Protein AF-A0A7X9I6M5-F1 (afdb_monomer_lite)

Sequence (102 aa):
MQNSKQIFYAFIDSKNLNLSIRQDIYDKKTGNLIYTGWKLDFQKFHVYLKDKYHITKTFLFIGKKKGNEKLYAYLKNAGYQIIFKPTLDFKNEQNEINTKGK

Structure (mmCIF, N/CA/C/O backbone):
data_AF-A0A7X9I6M5-F1
#
_entry.id   AF-A0A7X9I6M5-F1
#
loop_
_atom_site.group_PDB
_atom_site.id
_atom_site.type_symbol
_atom_site.label_atom_id
_atom_site.label_alt_id
_atom_site.label_comp_id
_atom_site.label_asym_id
_atom_site.label_entity_id
_atom_site.label_seq_id
_atom_site.pdbx_PDB_ins_code
_atom_site.Cartn_x
_atom_site.Cartn_y
_atom_site.Cartn_z
_atom_site.occupancy
_atom_site.B_iso_or_equiv
_atom_site.auth_seq_id
_atom_site.auth_comp_id
_atom_site.auth_asym_id
_atom_site.auth_atom_id
_atom_site.pdbx_PDB_model_num
ATOM 1 N N . MET A 1 1 ? -29.100 8.700 24.277 1.00 49.00 1 MET A N 1
ATOM 2 C CA . MET A 1 1 ? -28.027 9.470 23.607 1.00 49.00 1 MET A CA 1
ATOM 3 C C . MET A 1 1 ? -27.334 8.535 22.627 1.00 49.00 1 MET A C 1
ATOM 5 O O . MET A 1 1 ? -26.829 7.510 23.066 1.00 49.00 1 MET A O 1
ATOM 9 N N . GLN A 1 2 ? -27.388 8.799 21.318 1.00 54.41 2 GLN A N 1
ATOM 10 C CA . GLN A 1 2 ? -26.611 8.011 20.356 1.00 54.41 2 GLN A CA 1
ATOM 11 C C . GLN A 1 2 ? -25.141 8.402 20.509 1.00 54.41 2 GLN A C 1
ATOM 13 O O . GLN A 1 2 ? -24.766 9.532 20.212 1.00 54.41 2 GLN A O 1
ATOM 18 N N . ASN A 1 3 ? -24.330 7.483 21.027 1.00 60.53 3 ASN A N 1
ATOM 19 C CA . ASN A 1 3 ? -22.888 7.663 21.096 1.00 60.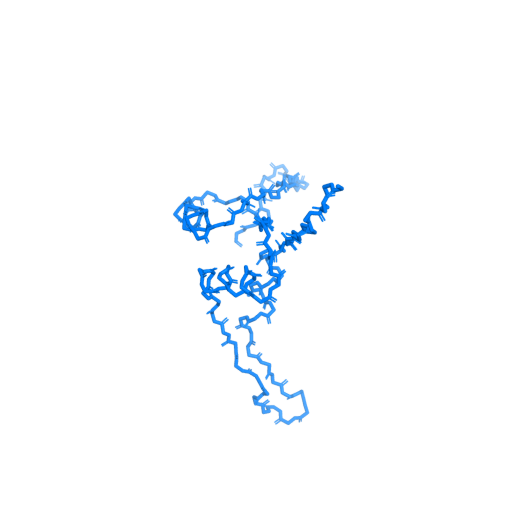53 3 ASN A CA 1
ATOM 20 C C . ASN A 1 3 ? -22.365 7.600 19.653 1.00 60.53 3 ASN A C 1
ATOM 22 O O . ASN A 1 3 ? -22.460 6.549 19.012 1.00 60.53 3 ASN A O 1
ATOM 26 N N . SER A 1 4 ? -21.901 8.719 19.096 1.00 71.62 4 SER A N 1
ATOM 27 C CA . SER A 1 4 ? -21.358 8.732 1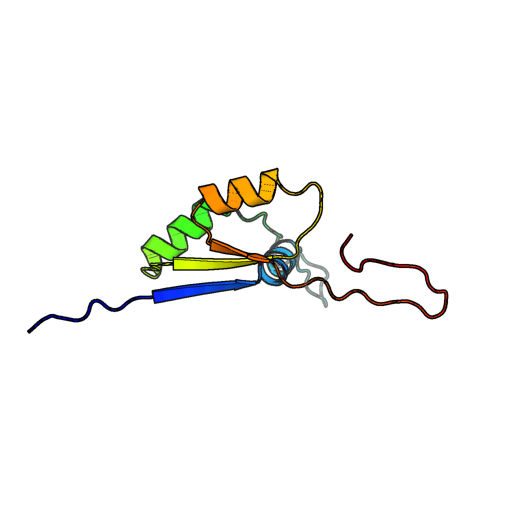7.738 1.00 71.62 4 SER A CA 1
ATOM 28 C C . SER A 1 4 ? -20.070 7.912 17.731 1.00 71.62 4 SER A C 1
ATOM 30 O O . SER A 1 4 ? -19.060 8.282 18.325 1.00 71.62 4 SER A O 1
ATOM 32 N N . LYS A 1 5 ? -20.111 6.738 17.092 1.00 79.69 5 LYS A N 1
ATOM 33 C CA . LYS A 1 5 ? -18.930 5.883 16.958 1.00 79.69 5 LYS A CA 1
ATOM 34 C C . LYS A 1 5 ? -17.855 6.666 16.207 1.00 79.69 5 LYS A C 1
ATOM 36 O O . LYS A 1 5 ? -18.096 7.101 15.084 1.00 79.69 5 LYS A O 1
ATOM 41 N N . GLN A 1 6 ? -16.686 6.840 16.817 1.00 84.31 6 GLN A N 1
ATOM 42 C CA . GLN A 1 6 ? -15.567 7.513 16.167 1.00 84.31 6 GLN A CA 1
ATOM 43 C C . GLN A 1 6 ? -15.115 6.701 14.947 1.00 84.31 6 GLN A C 1
ATOM 45 O O . GLN A 1 6 ? -14.919 5.487 15.035 1.00 84.31 6 GLN A O 1
ATOM 50 N N . ILE A 1 7 ? -15.001 7.369 13.798 1.00 92.81 7 ILE A N 1
ATOM 51 C CA . ILE A 1 7 ? -14.668 6.746 12.515 1.00 92.81 7 ILE A CA 1
ATOM 52 C C . ILE A 1 7 ? -13.279 7.212 12.096 1.00 92.81 7 ILE A C 1
ATOM 54 O O . ILE A 1 7 ? -13.037 8.411 11.973 1.00 92.81 7 ILE A O 1
ATOM 58 N N . PHE A 1 8 ? -12.389 6.260 11.829 1.00 96.00 8 PHE A N 1
ATOM 59 C CA . PHE A 1 8 ? -11.036 6.538 11.359 1.00 96.00 8 PHE A CA 1
ATOM 60 C C . PHE A 1 8 ? -10.876 6.128 9.898 1.00 96.00 8 PHE A C 1
ATOM 62 O O . PHE A 1 8 ? -11.314 5.050 9.489 1.00 96.00 8 PHE A O 1
ATOM 69 N N . TYR A 1 9 ? -10.224 6.979 9.110 1.00 97.56 9 TYR A N 1
ATOM 70 C CA . TYR A 1 9 ? -9.905 6.722 7.708 1.00 97.56 9 TYR A CA 1
ATOM 71 C C . TYR A 1 9 ? -8.402 6.820 7.479 1.00 97.56 9 TYR A C 1
ATOM 73 O O . TYR A 1 9 ? -7.725 7.633 8.103 1.00 97.56 9 TYR A O 1
ATOM 81 N N . ALA A 1 10 ? -7.893 6.007 6.558 1.00 97.69 10 ALA A N 1
ATOM 82 C CA . ALA A 1 10 ? -6.502 6.047 6.133 1.00 97.69 10 ALA A CA 1
ATOM 83 C C . ALA A 1 10 ? -6.407 6.523 4.682 1.00 97.69 10 ALA A C 1
ATOM 85 O O . ALA A 1 10 ? -7.130 6.036 3.813 1.00 97.69 10 ALA A O 1
ATOM 86 N N . PHE A 1 11 ? -5.483 7.446 4.423 1.00 97.38 11 PHE A N 1
ATOM 87 C CA . PHE A 1 11 ? -5.167 7.970 3.097 1.00 97.38 11 PHE A CA 1
ATOM 88 C C . PHE A 1 11 ? -3.692 7.688 2.821 1.00 97.38 11 PHE A C 1
ATOM 90 O O . PHE A 1 11 ? -2.820 8.197 3.521 1.00 97.38 11 PHE A O 1
ATOM 97 N N . ILE A 1 12 ? -3.410 6.828 1.844 1.00 96.69 12 ILE A N 1
ATOM 98 C CA . ILE A 1 12 ? -2.073 6.261 1.634 1.00 96.69 12 ILE A CA 1
ATOM 99 C C . ILE A 1 12 ? -1.586 6.589 0.227 1.00 96.69 12 ILE A C 1
ATOM 101 O O . ILE A 1 12 ? -2.229 6.237 -0.762 1.00 96.69 12 ILE A O 1
ATOM 105 N N . ASP A 1 13 ? -0.406 7.199 0.123 1.00 94.88 13 ASP A N 1
ATOM 106 C CA . ASP A 1 13 ? 0.301 7.338 -1.149 1.00 94.88 13 ASP A CA 1
ATOM 107 C C . ASP A 1 13 ? 1.118 6.075 -1.450 1.00 94.88 13 ASP A C 1
ATOM 109 O O . ASP A 1 13 ? 2.177 5.842 -0.862 1.00 94.88 13 ASP A O 1
ATOM 113 N N . SER A 1 14 ? 0.639 5.266 -2.399 1.00 90.00 14 SER A N 1
ATOM 114 C CA . SER A 1 14 ? 1.283 3.996 -2.756 1.00 90.00 14 SER A CA 1
ATOM 115 C C . SER A 1 14 ? 2.706 4.161 -3.290 1.00 90.00 14 SER A C 1
ATOM 117 O O . SER A 1 14 ? 3.534 3.278 -3.070 1.00 90.00 14 SER A O 1
ATOM 119 N N . LYS A 1 15 ? 3.017 5.273 -3.974 1.00 88.31 15 LYS A N 1
ATOM 120 C CA . LYS A 1 15 ? 4.349 5.483 -4.556 1.00 88.31 15 LYS A CA 1
ATOM 121 C C . LYS A 1 15 ? 5.371 5.743 -3.456 1.00 88.31 15 LYS A C 1
ATOM 123 O O . LYS A 1 15 ? 6.414 5.097 -3.451 1.00 88.31 15 LYS A O 1
ATOM 128 N N . ASN A 1 16 ? 5.053 6.644 -2.526 1.00 88.44 16 ASN A N 1
ATOM 129 C CA . ASN A 1 16 ? 5.930 6.939 -1.392 1.00 88.44 16 ASN A CA 1
ATOM 130 C C . ASN A 1 16 ? 6.102 5.711 -0.503 1.00 88.44 16 ASN A C 1
ATOM 132 O O . ASN A 1 16 ? 7.230 5.288 -0.281 1.00 88.44 16 ASN A O 1
ATOM 136 N N . LEU A 1 17 ? 4.997 5.068 -0.109 1.00 87.56 17 LEU A N 1
ATOM 137 C CA . LEU A 1 17 ? 5.048 3.862 0.714 1.00 87.56 17 LEU A CA 1
ATOM 138 C C . LEU A 1 17 ? 5.973 2.808 0.099 1.00 87.56 17 LEU A C 1
ATOM 140 O O . LEU A 1 17 ? 6.849 2.286 0.774 1.00 87.56 17 LEU A O 1
ATOM 144 N N . ASN A 1 18 ? 5.814 2.534 -1.195 1.00 84.94 18 ASN A N 1
ATOM 145 C CA . ASN A 1 18 ? 6.569 1.493 -1.873 1.00 84.94 18 ASN A CA 1
ATOM 146 C C . ASN A 1 18 ? 8.053 1.838 -2.086 1.00 84.94 18 ASN A C 1
ATOM 148 O O . ASN A 1 18 ? 8.885 0.936 -2.058 1.00 84.94 18 ASN A O 1
ATOM 152 N N . LEU A 1 19 ? 8.397 3.104 -2.336 1.00 84.94 19 LEU A N 1
ATOM 153 C CA . LEU A 1 19 ? 9.790 3.516 -2.542 1.00 84.94 19 LEU A CA 1
ATOM 154 C C . LEU A 1 19 ? 10.563 3.613 -1.226 1.00 84.94 19 LEU A C 1
ATOM 156 O O . LEU A 1 19 ? 11.732 3.233 -1.198 1.00 84.94 19 LEU A O 1
ATOM 160 N N . SER A 1 20 ? 9.918 4.083 -0.157 1.00 82.44 20 SER A N 1
ATOM 161 C CA . SER A 1 20 ? 10.553 4.268 1.151 1.00 82.44 20 SER A CA 1
ATOM 162 C C . SER A 1 20 ? 10.924 2.952 1.827 1.00 82.44 20 SER A C 1
ATOM 164 O O . SER A 1 20 ? 11.896 2.905 2.567 1.00 82.44 20 SER A O 1
ATOM 166 N N . ILE A 1 21 ? 10.172 1.881 1.571 1.00 87.19 21 ILE A N 1
ATOM 167 C CA . ILE A 1 21 ? 10.377 0.589 2.238 1.00 87.19 21 ILE A CA 1
ATOM 168 C C . ILE A 1 21 ? 11.281 -0.367 1.460 1.00 87.19 21 ILE A C 1
ATOM 170 O O . ILE A 1 21 ? 11.843 -1.287 2.030 1.00 87.19 21 ILE A O 1
ATOM 174 N N . ARG A 1 22 ? 11.437 -0.200 0.147 1.00 89.75 22 ARG A N 1
ATOM 175 C CA . ARG A 1 22 ? 12.148 -1.197 -0.670 1.00 89.75 22 ARG A CA 1
ATOM 176 C C . ARG A 1 22 ? 13.665 -1.063 -0.666 1.00 89.75 22 ARG A C 1
ATOM 178 O O . ARG A 1 22 ? 14.322 -1.953 -1.189 1.00 89.75 22 ARG A O 1
ATOM 185 N N . GLN A 1 23 ? 14.200 0.047 -0.174 1.00 88.94 23 GLN A N 1
ATOM 186 C CA . GLN A 1 23 ? 15.614 0.367 -0.323 1.00 88.94 23 GLN A CA 1
ATOM 187 C C . GLN A 1 23 ? 16.411 -0.100 0.888 1.00 88.94 23 GLN A C 1
ATOM 189 O O . GLN A 1 23 ? 16.025 0.173 2.023 1.00 88.94 23 GLN A O 1
ATOM 194 N N . ASP A 1 24 ? 17.539 -0.750 0.616 1.00 93.38 24 ASP A N 1
ATOM 195 C CA . ASP A 1 24 ? 18.586 -0.943 1.607 1.00 93.38 24 ASP A CA 1
ATOM 196 C C . ASP A 1 24 ? 19.180 0.422 1.968 1.00 93.38 24 ASP A C 1
ATOM 198 O O . ASP A 1 24 ? 19.422 1.263 1.096 1.00 93.38 24 ASP A O 1
ATOM 202 N N . ILE A 1 25 ? 19.403 0.658 3.257 1.00 92.50 25 ILE A N 1
ATOM 203 C CA . ILE A 1 25 ? 20.022 1.891 3.745 1.00 92.50 25 ILE A CA 1
ATOM 204 C C . ILE A 1 25 ? 21.389 1.534 4.296 1.00 92.50 25 ILE A C 1
ATOM 206 O O . ILE A 1 25 ? 21.508 0.690 5.184 1.00 92.50 25 ILE A O 1
ATOM 210 N N . TYR A 1 26 ? 22.407 2.220 3.789 1.00 95.19 26 TYR A N 1
ATOM 211 C CA . TYR A 1 26 ? 23.787 2.079 4.223 1.00 95.19 26 TYR A CA 1
ATOM 212 C C . TYR A 1 26 ? 24.226 3.313 5.006 1.00 95.19 26 TYR A C 1
ATOM 214 O O . TYR A 1 26 ? 23.837 4.446 4.701 1.00 95.19 26 TYR A O 1
ATOM 222 N N . ASP A 1 27 ? 25.063 3.094 6.009 1.00 95.75 27 ASP A N 1
ATOM 223 C CA . ASP A 1 27 ? 25.743 4.150 6.732 1.00 95.75 27 ASP A CA 1
ATOM 224 C C . ASP A 1 27 ? 26.725 4.856 5.794 1.00 95.75 27 ASP A C 1
ATOM 226 O O . ASP A 1 27 ? 27.622 4.240 5.222 1.00 95.75 27 ASP A O 1
ATOM 230 N N . LYS A 1 28 ? 26.572 6.172 5.634 1.00 93.81 28 LYS A N 1
ATOM 231 C CA . LYS A 1 28 ? 27.378 6.942 4.675 1.00 93.81 28 LYS A CA 1
ATOM 232 C C . LYS A 1 28 ? 28.851 7.071 5.070 1.00 93.81 28 LYS A C 1
ATOM 234 O O . LYS A 1 28 ? 29.658 7.423 4.217 1.00 93.81 28 LYS A O 1
ATOM 239 N N . LYS A 1 29 ? 29.193 6.866 6.345 1.00 95.62 29 LYS A N 1
ATOM 240 C CA . LYS A 1 29 ? 30.560 7.022 6.862 1.00 95.62 29 LYS A CA 1
ATOM 241 C C . LYS A 1 29 ? 31.319 5.702 6.840 1.00 95.62 29 LYS A C 1
ATOM 243 O O . LYS A 1 29 ? 32.504 5.688 6.542 1.00 95.62 29 LYS A O 1
ATOM 248 N N . THR A 1 30 ? 30.636 4.614 7.178 1.00 96.19 30 THR A N 1
ATOM 249 C CA . THR A 1 30 ? 31.235 3.286 7.362 1.00 96.19 30 THR A CA 1
ATOM 250 C C . THR A 1 30 ? 30.937 2.329 6.210 1.00 96.19 30 THR A C 1
ATOM 252 O O . THR A 1 30 ? 31.623 1.325 6.075 1.00 96.19 30 THR A O 1
ATOM 255 N N . GLY A 1 31 ? 29.933 2.621 5.377 1.00 95.38 31 GLY A N 1
ATOM 256 C CA . GLY A 1 31 ? 29.479 1.743 4.294 1.00 95.38 31 GLY A CA 1
ATOM 257 C C . GLY A 1 31 ? 28.653 0.542 4.767 1.00 95.38 31 GLY A C 1
ATOM 258 O O . GLY A 1 31 ? 28.225 -0.267 3.948 1.00 95.38 31 GLY A O 1
ATOM 259 N N . ASN A 1 32 ? 28.405 0.417 6.072 1.00 96.75 32 ASN A N 1
ATOM 260 C CA . ASN A 1 32 ? 27.700 -0.724 6.647 1.00 96.75 32 ASN A CA 1
ATOM 261 C C . ASN A 1 32 ? 26.198 -0.676 6.359 1.00 96.75 32 ASN A C 1
ATOM 263 O O . ASN A 1 32 ? 25.587 0.390 6.371 1.00 96.75 32 ASN A O 1
ATOM 267 N N . LEU A 1 33 ? 25.582 -1.840 6.157 1.00 94.38 33 LEU A N 1
ATOM 268 C CA . LEU A 1 33 ? 24.132 -1.962 6.018 1.00 94.38 33 LEU A CA 1
ATOM 269 C C . LEU A 1 33 ? 23.445 -1.646 7.360 1.00 94.38 33 LEU A C 1
ATOM 271 O O . LEU A 1 33 ? 23.666 -2.344 8.345 1.00 94.38 33 LEU A O 1
ATOM 275 N N . ILE A 1 34 ? 22.610 -0.605 7.394 1.00 94.50 34 ILE A N 1
ATOM 276 C CA . ILE A 1 34 ? 21.793 -0.215 8.561 1.00 94.50 34 ILE A CA 1
ATOM 277 C C . ILE A 1 34 ? 20.403 -0.851 8.473 1.00 94.50 34 ILE A C 1
ATOM 279 O O . ILE A 1 34 ? 19.773 -1.152 9.485 1.00 94.50 34 ILE A O 1
ATOM 283 N N . TYR A 1 35 ? 19.903 -1.023 7.253 1.00 92.19 35 TYR A N 1
ATOM 284 C CA . TYR A 1 35 ? 18.537 -1.445 7.014 1.00 92.19 35 TYR A CA 1
ATOM 285 C C . TYR A 1 35 ? 18.423 -2.235 5.728 1.00 92.19 35 TYR A C 1
ATOM 287 O O . TYR A 1 35 ? 18.908 -1.783 4.694 1.00 92.19 35 TYR A O 1
ATOM 295 N N . THR A 1 36 ? 17.714 -3.356 5.785 1.00 92.44 36 THR A N 1
ATOM 296 C CA . THR A 1 36 ? 17.352 -4.126 4.599 1.00 92.44 36 THR A CA 1
ATOM 297 C C . THR A 1 36 ? 15.951 -3.745 4.144 1.00 92.44 36 THR A C 1
ATOM 299 O O . THR A 1 36 ? 14.996 -3.766 4.924 1.00 92.44 36 THR A O 1
ATOM 302 N N . GLY A 1 37 ? 15.827 -3.424 2.863 1.00 90.81 37 GLY A N 1
ATOM 303 C CA . GLY A 1 37 ? 14.566 -3.182 2.198 1.00 90.81 37 GLY A CA 1
ATOM 304 C C . GLY A 1 37 ? 13.638 -4.394 2.276 1.00 90.81 37 GLY A C 1
ATOM 305 O O . GLY A 1 37 ? 14.045 -5.552 2.343 1.00 90.81 37 GLY A O 1
ATOM 306 N N . TRP A 1 38 ? 12.341 -4.127 2.247 1.00 89.12 38 TRP A N 1
ATOM 307 C CA . TRP A 1 38 ? 11.292 -5.108 2.482 1.00 89.12 38 TRP A CA 1
ATOM 308 C C . TRP A 1 38 ? 10.191 -4.929 1.444 1.00 89.12 38 TRP A C 1
ATOM 310 O O . TRP A 1 38 ? 9.873 -3.830 0.975 1.00 89.12 38 TRP A O 1
ATOM 320 N N . LYS A 1 39 ? 9.604 -6.057 1.044 1.00 87.94 39 LYS A N 1
ATOM 321 C CA . LYS A 1 39 ? 8.460 -6.087 0.138 1.00 87.94 39 LYS A CA 1
ATOM 322 C C . LYS A 1 39 ? 7.188 -6.148 0.972 1.00 87.94 39 LYS A C 1
ATOM 324 O O . LYS A 1 39 ? 6.922 -7.152 1.624 1.00 87.94 39 LYS A O 1
ATOM 329 N N . LEU A 1 40 ? 6.395 -5.082 0.923 1.00 90.94 40 LEU A N 1
ATOM 330 C CA . LEU A 1 40 ? 5.143 -5.017 1.668 1.00 90.94 40 LEU A CA 1
ATOM 331 C C . LEU A 1 40 ? 4.113 -6.014 1.143 1.00 90.94 40 LEU A C 1
ATOM 333 O O . LEU A 1 40 ? 3.763 -6.012 -0.041 1.00 90.94 40 LEU A O 1
ATOM 337 N N . ASP A 1 41 ? 3.564 -6.790 2.066 1.00 93.88 41 ASP A N 1
ATOM 338 C CA . ASP A 1 41 ? 2.326 -7.524 1.869 1.00 93.88 41 ASP A CA 1
ATOM 339 C C . ASP A 1 41 ? 1.143 -6.590 2.165 1.00 93.88 41 ASP A C 1
ATOM 341 O O . ASP A 1 41 ? 0.839 -6.271 3.317 1.00 93.88 41 ASP A O 1
ATOM 345 N N . PHE A 1 42 ? 0.486 -6.121 1.104 1.00 95.25 42 PHE A N 1
ATOM 346 C CA . PHE A 1 42 ? -0.649 -5.204 1.217 1.00 95.25 42 PHE A CA 1
ATOM 347 C C . PHE A 1 42 ? -1.858 -5.817 1.936 1.00 95.25 42 PHE A C 1
ATOM 349 O O . PHE A 1 42 ? -2.598 -5.082 2.583 1.00 95.25 42 PHE A O 1
ATOM 356 N N . GLN A 1 43 ? -2.065 -7.134 1.876 1.00 96.94 43 GLN A N 1
ATOM 357 C CA . GLN A 1 43 ? -3.188 -7.760 2.572 1.00 96.94 43 GLN A CA 1
ATOM 358 C C . GLN A 1 43 ? -2.957 -7.730 4.083 1.00 96.94 43 GLN A C 1
ATOM 360 O O . GLN A 1 43 ? -3.822 -7.277 4.835 1.00 96.94 43 GLN A O 1
ATOM 365 N N . LYS A 1 44 ? -1.758 -8.122 4.530 1.00 96.81 44 LYS A N 1
ATOM 366 C CA . LYS A 1 44 ? -1.381 -8.036 5.950 1.00 96.81 44 LYS A CA 1
ATOM 367 C C . LYS A 1 44 ? -1.366 -6.594 6.445 1.00 96.81 44 LYS A C 1
ATOM 369 O O . LYS A 1 44 ? -1.813 -6.325 7.557 1.00 96.81 44 LYS A O 1
ATOM 374 N N . PHE A 1 45 ? -0.905 -5.660 5.615 1.00 96.12 45 PHE A N 1
ATOM 375 C CA . PHE A 1 45 ? -0.903 -4.246 5.973 1.00 96.12 45 PHE A CA 1
ATOM 376 C C . PHE A 1 45 ? -2.320 -3.690 6.166 1.00 96.12 45 PHE A C 1
ATOM 378 O O . PHE A 1 45 ? -2.561 -2.965 7.128 1.00 96.12 45 PHE A O 1
ATOM 385 N N . HIS A 1 46 ? -3.278 -4.067 5.314 1.00 97.44 46 HIS A N 1
ATOM 386 C CA . HIS A 1 46 ? -4.675 -3.669 5.489 1.00 97.44 46 HIS A CA 1
ATOM 387 C C . HIS A 1 46 ? -5.267 -4.197 6.804 1.00 97.44 46 HIS A C 1
ATOM 389 O O . HIS A 1 46 ? -5.913 -3.443 7.533 1.00 97.44 46 HIS A O 1
ATOM 395 N N . VAL A 1 47 ? -5.012 -5.470 7.131 1.00 97.94 47 VAL A N 1
ATOM 396 C CA . VAL A 1 47 ? -5.434 -6.076 8.408 1.00 97.94 47 VAL A CA 1
ATOM 397 C C . VAL A 1 47 ? -4.828 -5.315 9.586 1.00 97.94 47 VAL A C 1
ATOM 399 O O . VAL A 1 47 ? -5.556 -4.896 10.478 1.00 97.94 47 VAL A O 1
ATOM 402 N N . TYR A 1 48 ? -3.527 -5.026 9.543 1.00 97.50 48 TYR A N 1
ATOM 403 C CA . TYR A 1 48 ? -2.857 -4.250 10.585 1.00 97.50 48 TYR A CA 1
ATOM 404 C C . TYR A 1 48 ? -3.487 -2.864 10.792 1.00 97.50 48 TYR A C 1
ATOM 406 O O . TYR A 1 48 ? -3.736 -2.471 11.929 1.00 97.50 48 TYR A O 1
ATOM 414 N N . LEU A 1 49 ? -3.797 -2.130 9.717 1.00 97.25 49 LEU A N 1
ATOM 415 C CA . LEU A 1 49 ? -4.461 -0.825 9.817 1.00 97.25 49 LEU A CA 1
ATOM 416 C C . LEU A 1 49 ? -5.841 -0.933 10.476 1.00 97.25 49 LEU A C 1
ATOM 418 O O . LEU A 1 49 ? -6.181 -0.135 11.351 1.00 97.25 49 LEU A O 1
ATOM 422 N N . LYS A 1 50 ? -6.626 -1.934 10.075 1.00 96.88 50 LYS A N 1
ATOM 423 C CA . LYS A 1 50 ? -7.957 -2.181 10.629 1.00 96.88 50 LYS A CA 1
ATOM 424 C C . LYS A 1 50 ? -7.892 -2.550 12.112 1.00 96.88 50 LYS A C 1
ATOM 426 O O . LYS A 1 50 ? -8.649 -1.998 12.905 1.00 96.88 50 LYS A O 1
ATOM 431 N N . ASP A 1 51 ? -6.986 -3.442 12.486 1.00 97.38 51 ASP A N 1
ATOM 432 C CA . ASP A 1 51 ? -6.952 -4.007 13.834 1.00 97.38 51 ASP A CA 1
ATOM 433 C C . ASP A 1 51 ? -6.279 -3.056 14.825 1.00 97.38 51 ASP A C 1
ATOM 435 O O . ASP A 1 51 ? -6.787 -2.843 15.924 1.00 97.38 51 ASP A O 1
ATOM 439 N N . LYS A 1 52 ? -5.159 -2.438 14.427 1.00 97.31 52 LYS A N 1
ATOM 440 C CA . LYS A 1 52 ? -4.365 -1.577 15.311 1.00 97.31 52 LYS A CA 1
ATOM 441 C C . LYS A 1 52 ? -4.917 -0.161 15.429 1.00 97.31 52 LYS A C 1
ATOM 443 O O . LYS A 1 52 ? -4.817 0.431 16.499 1.00 97.31 52 LYS A O 1
ATOM 448 N N . TYR A 1 53 ? -5.451 0.385 14.338 1.00 96.06 53 TYR A N 1
ATOM 449 C CA . TYR A 1 53 ? -5.890 1.784 14.264 1.00 96.06 53 TYR A CA 1
ATOM 450 C C . TYR A 1 53 ? -7.395 1.931 14.025 1.00 96.06 53 TYR A C 1
ATOM 452 O O . TYR A 1 53 ? -7.872 3.043 13.815 1.00 96.06 53 TYR A O 1
ATOM 460 N N . HIS A 1 54 ? -8.149 0.827 14.038 1.00 96.12 54 HIS A N 1
ATOM 461 C CA . HIS A 1 54 ? -9.606 0.828 13.869 1.00 96.12 54 HIS A CA 1
ATOM 462 C C . HIS A 1 54 ? -10.067 1.551 12.593 1.00 96.12 54 HIS A C 1
ATOM 464 O O . HIS A 1 54 ? -11.136 2.172 12.549 1.00 96.12 54 HIS A O 1
ATOM 470 N N . ILE A 1 55 ? -9.249 1.466 11.535 1.00 97.25 55 ILE A N 1
ATOM 471 C CA . ILE A 1 55 ? -9.549 2.090 10.250 1.00 97.25 55 ILE A CA 1
ATOM 472 C C . ILE A 1 55 ? -10.805 1.455 9.655 1.00 97.25 55 ILE A C 1
ATOM 474 O O . ILE A 1 55 ? -10.909 0.242 9.487 1.00 97.25 55 ILE A O 1
ATOM 478 N N . THR A 1 56 ? -11.763 2.310 9.313 1.00 96.06 56 THR A N 1
ATOM 479 C CA . THR A 1 56 ? -13.039 1.933 8.698 1.00 96.06 56 THR A CA 1
ATOM 480 C C . THR A 1 56 ? -12.952 1.923 7.172 1.00 96.06 56 THR A C 1
ATOM 482 O O . THR A 1 56 ? -13.577 1.085 6.528 1.00 96.06 56 THR A O 1
ATOM 485 N N . LYS A 1 57 ? -12.184 2.847 6.579 1.00 97.44 57 LYS A N 1
ATOM 486 C CA . LYS A 1 57 ? -11.941 2.926 5.130 1.00 97.44 57 LYS A CA 1
ATOM 487 C C . LYS A 1 57 ? -10.485 3.263 4.848 1.00 97.44 57 LYS A C 1
ATOM 489 O O . LYS A 1 57 ? -9.925 4.161 5.478 1.00 97.44 57 LYS A O 1
ATOM 494 N N . THR A 1 58 ? -9.917 2.585 3.860 1.00 98.19 58 THR A N 1
ATOM 495 C CA . THR A 1 58 ? -8.511 2.731 3.480 1.00 98.19 58 THR A CA 1
ATOM 496 C C . THR A 1 58 ? -8.420 3.156 2.019 1.00 98.19 58 THR A C 1
ATOM 498 O O . THR A 1 58 ? -8.609 2.341 1.117 1.00 98.19 58 THR A O 1
ATOM 501 N N . PHE A 1 59 ? -8.134 4.431 1.775 1.00 98.38 59 PHE A N 1
ATOM 502 C CA . PHE A 1 59 ? -7.960 5.000 0.442 1.00 98.38 59 PHE A CA 1
ATOM 503 C C . PHE A 1 59 ? -6.500 4.898 0.004 1.00 98.38 59 PHE A C 1
ATOM 505 O O . PHE A 1 59 ? -5.600 5.395 0.684 1.00 98.38 59 PHE A O 1
ATOM 512 N N . LEU A 1 60 ? -6.260 4.270 -1.146 1.00 97.75 60 LEU A N 1
ATOM 513 C CA . LEU A 1 60 ? -4.924 4.073 -1.703 1.00 97.75 60 LEU A CA 1
ATOM 514 C C . LEU A 1 60 ? -4.778 4.846 -3.012 1.00 97.75 60 LEU A C 1
ATOM 516 O O . LEU A 1 60 ? -5.381 4.493 -4.027 1.00 97.75 60 LEU A O 1
ATOM 520 N N . PHE A 1 61 ? -3.944 5.881 -2.997 1.00 96.75 61 PHE A N 1
ATOM 521 C CA . PHE A 1 61 ? -3.661 6.704 -4.165 1.00 96.75 61 PHE A CA 1
ATOM 522 C C . PHE A 1 61 ? -2.553 6.066 -5.000 1.00 96.75 61 PHE A C 1
ATOM 524 O O . PHE A 1 61 ? -1.439 5.858 -4.509 1.00 96.75 61 PHE A O 1
ATOM 531 N N . ILE A 1 62 ? -2.830 5.778 -6.271 1.00 94.69 62 ILE A N 1
ATOM 532 C C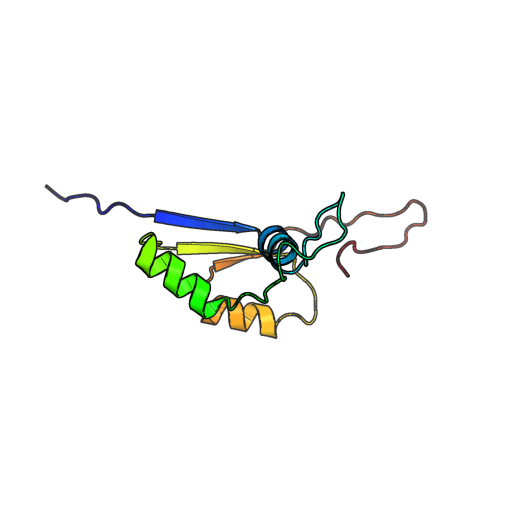A . ILE A 1 62 ? -1.903 5.086 -7.179 1.00 94.69 62 ILE A CA 1
ATOM 533 C C . ILE A 1 62 ? -1.978 5.649 -8.598 1.00 94.69 62 ILE A C 1
ATOM 535 O O . ILE A 1 62 ? -3.026 6.106 -9.045 1.00 94.69 62 ILE A O 1
ATOM 539 N N . GLY A 1 63 ? -0.861 5.626 -9.325 1.00 92.12 63 GLY A N 1
ATOM 540 C CA . GLY A 1 63 ? -0.853 5.962 -10.750 1.00 92.12 63 GLY A CA 1
ATOM 541 C C . GLY A 1 63 ? -1.560 4.888 -11.583 1.00 92.12 63 GLY A C 1
ATOM 542 O O . GLY A 1 63 ? -1.371 3.687 -11.354 1.00 92.12 63 GLY A O 1
ATOM 543 N N . LYS A 1 64 ? -2.363 5.310 -12.564 1.00 90.44 64 LYS A N 1
ATOM 544 C CA . LYS A 1 64 ? -2.971 4.396 -13.537 1.00 90.44 64 LYS A CA 1
ATOM 545 C C . LYS A 1 64 ? -1.939 4.034 -14.610 1.00 90.44 64 LYS A C 1
ATOM 547 O O . LYS A 1 64 ? -1.387 4.913 -15.259 1.00 90.44 64 LYS A O 1
ATOM 552 N N . LYS A 1 65 ? -1.689 2.740 -14.801 1.00 89.12 65 LYS A N 1
ATOM 553 C CA . LYS A 1 65 ? -0.767 2.185 -15.797 1.00 89.12 65 LYS A CA 1
ATOM 554 C C . LYS A 1 65 ? -1.434 0.981 -16.455 1.00 89.12 65 LYS A C 1
ATOM 556 O O . LYS A 1 65 ? -1.917 0.087 -15.761 1.00 89.12 65 LYS A O 1
ATOM 561 N N . LYS A 1 66 ? -1.476 0.973 -17.789 1.00 88.88 66 LYS A N 1
ATOM 562 C CA . LYS A 1 66 ? -1.988 -0.157 -18.579 1.00 88.88 66 LYS A CA 1
ATOM 563 C C . LYS A 1 66 ? -1.165 -1.414 -18.269 1.00 88.88 66 LYS A C 1
ATOM 565 O O . LYS A 1 66 ? 0.060 -1.322 -18.193 1.00 88.88 66 LYS A O 1
ATOM 570 N N . GLY A 1 67 ? -1.818 -2.559 -18.083 1.00 92.00 67 GLY A N 1
ATOM 571 C CA . GLY A 1 67 ? -1.167 -3.831 -17.736 1.00 92.00 67 GLY A CA 1
ATOM 572 C C . GLY A 1 67 ? -1.109 -4.130 -16.231 1.00 92.00 67 GLY A C 1
ATOM 573 O O . GLY A 1 67 ? -0.766 -5.245 -15.839 1.00 92.00 67 GLY A O 1
ATOM 574 N N . ASN A 1 68 ? -1.470 -3.167 -15.373 1.00 94.38 68 ASN A N 1
ATOM 575 C CA . ASN A 1 68 ? -1.509 -3.348 -13.917 1.00 94.38 68 ASN A CA 1
ATOM 576 C C . ASN A 1 68 ? -2.902 -3.738 -13.390 1.00 94.38 68 ASN A C 1
ATOM 578 O O . ASN A 1 68 ? -3.152 -3.674 -12.187 1.00 94.38 68 ASN A O 1
ATOM 582 N N . GLU A 1 69 ? -3.821 -4.173 -14.251 1.00 95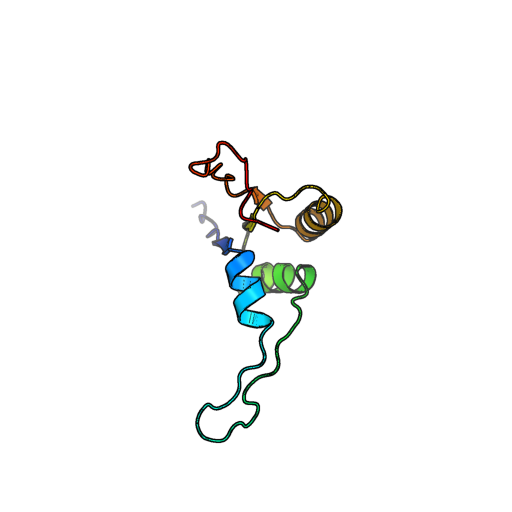.31 69 GLU A N 1
ATOM 583 C CA . GLU A 1 69 ? -5.204 -4.492 -13.882 1.00 95.31 69 GLU A CA 1
ATOM 584 C C . GLU A 1 69 ? -5.267 -5.574 -12.794 1.00 95.31 69 GLU A C 1
ATOM 586 O O . GLU A 1 69 ? -6.039 -5.447 -11.843 1.00 95.31 69 GLU A O 1
ATOM 591 N N . LYS A 1 70 ? -4.379 -6.579 -12.861 1.00 96.88 70 LYS A N 1
ATOM 592 C CA . LYS A 1 70 ? -4.249 -7.621 -11.826 1.00 96.88 70 LYS A CA 1
ATOM 593 C C . LYS A 1 70 ? -3.824 -7.053 -10.470 1.00 96.88 70 LYS A C 1
ATOM 595 O O . LYS A 1 70 ? -4.365 -7.457 -9.446 1.00 96.88 70 LYS A O 1
ATOM 600 N N . LEU A 1 71 ? -2.892 -6.096 -10.454 1.00 95.12 71 LEU A N 1
ATOM 601 C CA . LEU A 1 71 ? -2.468 -5.416 -9.226 1.00 95.12 71 LEU A CA 1
ATOM 602 C C . LEU A 1 71 ? -3.632 -4.625 -8.620 1.00 95.12 71 LEU A C 1
ATOM 604 O O . LEU A 1 71 ? -3.856 -4.683 -7.414 1.00 95.12 71 LEU A O 1
ATOM 608 N N . TYR A 1 72 ? -4.393 -3.911 -9.450 1.00 96.50 72 TYR A N 1
ATOM 609 C CA . TYR A 1 72 ? -5.549 -3.149 -8.981 1.00 96.50 72 TYR A CA 1
ATOM 610 C C . TYR A 1 72 ? -6.649 -4.061 -8.433 1.00 96.50 72 TYR A C 1
ATOM 612 O O . TYR A 1 72 ? -7.236 -3.746 -7.401 1.00 96.50 72 TYR A O 1
ATOM 620 N N . ALA A 1 73 ? -6.906 -5.200 -9.079 1.00 97.62 73 ALA A N 1
ATOM 621 C CA . ALA A 1 73 ? -7.844 -6.199 -8.575 1.00 97.62 73 ALA A CA 1
ATOM 622 C C . ALA A 1 73 ? -7.386 -6.764 -7.222 1.00 97.62 73 ALA A C 1
ATOM 624 O O . ALA A 1 73 ? -8.162 -6.780 -6.271 1.00 97.62 73 ALA A O 1
ATOM 625 N N . TYR A 1 74 ? -6.109 -7.136 -7.106 1.00 97.62 74 TYR A N 1
ATOM 626 C CA . TYR A 1 74 ? -5.519 -7.612 -5.855 1.00 97.62 74 TYR A CA 1
ATOM 627 C C . TYR A 1 74 ? -5.666 -6.595 -4.710 1.00 97.62 74 TYR A C 1
ATOM 629 O O . TYR A 1 74 ? -6.148 -6.943 -3.636 1.00 97.62 74 TYR A O 1
ATOM 637 N N . LEU A 1 75 ? -5.317 -5.326 -4.943 1.00 97.44 75 LEU A N 1
ATOM 638 C CA . LEU A 1 75 ? -5.416 -4.270 -3.930 1.00 97.44 75 LEU A CA 1
ATOM 639 C C . LEU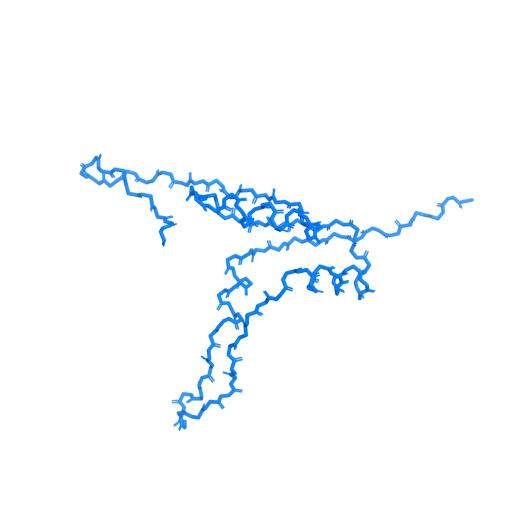 A 1 75 ? -6.871 -4.014 -3.502 1.00 97.44 75 LEU A C 1
ATOM 641 O O . LEU A 1 75 ? -7.137 -3.832 -2.316 1.00 97.44 75 LEU A O 1
ATOM 645 N N . LYS A 1 76 ? -7.830 -4.050 -4.436 1.00 97.50 76 LYS A N 1
ATOM 646 C CA . LYS A 1 76 ? -9.259 -3.955 -4.094 1.00 97.50 76 LYS A CA 1
ATOM 647 C C . LYS A 1 76 ? -9.716 -5.143 -3.249 1.00 97.50 76 LYS A C 1
ATOM 649 O O . LYS A 1 76 ? -10.356 -4.934 -2.224 1.00 97.50 76 LYS A O 1
ATOM 654 N N . ASN A 1 77 ? -9.339 -6.361 -3.636 1.00 97.81 77 ASN A N 1
ATOM 655 C CA . ASN A 1 77 ? -9.679 -7.582 -2.900 1.00 97.81 77 ASN A CA 1
ATOM 656 C C . ASN A 1 77 ? -9.070 -7.599 -1.490 1.00 97.81 77 ASN A C 1
ATOM 658 O O . ASN A 1 77 ? -9.675 -8.137 -0.570 1.00 97.81 77 ASN A O 1
ATOM 662 N N . ALA A 1 78 ? -7.907 -6.970 -1.301 1.00 97.31 78 ALA A N 1
ATOM 663 C CA . ALA A 1 78 ? -7.293 -6.790 0.011 1.00 97.31 78 ALA A CA 1
ATOM 664 C C . ALA A 1 78 ? -8.038 -5.781 0.915 1.00 97.31 78 ALA A C 1
ATOM 666 O O . ALA A 1 78 ? -7.777 -5.756 2.114 1.00 97.31 78 ALA A O 1
ATOM 667 N N . GLY A 1 79 ? -8.957 -4.971 0.370 1.00 97.56 79 GLY A N 1
ATOM 668 C CA . GLY A 1 79 ? -9.794 -4.025 1.122 1.00 97.56 79 GLY A CA 1
ATOM 669 C C . GLY A 1 79 ? -9.559 -2.543 0.807 1.00 97.56 79 GLY A C 1
ATOM 670 O O . GLY A 1 79 ? -10.216 -1.681 1.390 1.00 97.56 79 GLY A O 1
ATOM 671 N N . TYR A 1 80 ? -8.657 -2.213 -0.123 1.00 98.25 80 TYR A N 1
ATOM 672 C CA . TYR A 1 80 ? -8.338 -0.820 -0.445 1.00 98.25 80 TYR A CA 1
ATOM 673 C C . TYR A 1 80 ? -9.335 -0.182 -1.419 1.00 98.25 80 TYR A C 1
ATOM 675 O O . TYR A 1 80 ? -9.670 -0.733 -2.471 1.00 98.25 80 TYR A O 1
ATOM 683 N N . GLN A 1 81 ? -9.708 1.063 -1.133 1.00 98.25 81 GLN A N 1
ATOM 684 C CA . GLN A 1 81 ? -10.407 1.944 -2.063 1.00 98.25 81 GLN A CA 1
ATOM 685 C C . GLN A 1 81 ? -9.378 2.667 -2.941 1.00 98.25 81 GLN A C 1
ATOM 687 O O . GLN A 1 81 ? -8.733 3.626 -2.518 1.00 98.25 81 GLN A O 1
ATOM 692 N N . ILE A 1 82 ? -9.184 2.173 -4.165 1.00 97.31 82 ILE A N 1
ATOM 693 C CA . ILE A 1 82 ? -8.183 2.715 -5.093 1.00 97.31 82 ILE A CA 1
ATOM 694 C C . ILE A 1 82 ? -8.640 4.055 -5.668 1.00 97.31 82 ILE A C 1
ATOM 696 O O . ILE A 1 82 ? -9.683 4.125 -6.318 1.00 97.31 82 ILE A O 1
ATOM 700 N N . ILE A 1 83 ? -7.799 5.076 -5.512 1.00 97.00 83 ILE A N 1
ATOM 701 C CA . ILE A 1 83 ? -7.951 6.386 -6.145 1.00 97.00 83 ILE A CA 1
ATOM 702 C C . ILE A 1 83 ? -6.833 6.555 -7.175 1.00 97.00 83 ILE A C 1
ATOM 704 O O . ILE A 1 83 ? -5.648 6.584 -6.832 1.00 97.00 83 ILE A O 1
ATOM 708 N N . PHE A 1 84 ? -7.199 6.649 -8.454 1.00 94.69 84 PHE A N 1
ATOM 709 C CA . PHE A 1 84 ? -6.218 6.869 -9.511 1.00 94.69 84 PHE A CA 1
ATOM 710 C C . PHE A 1 84 ? -5.783 8.330 -9.531 1.00 94.69 84 PHE A C 1
ATOM 712 O O . PHE A 1 84 ? -6.605 9.225 -9.717 1.00 94.69 84 PHE A O 1
ATOM 719 N N . LYS A 1 85 ? -4.481 8.563 -9.358 1.00 89.00 85 LYS A N 1
ATOM 720 C CA . LYS A 1 85 ? -3.892 9.889 -9.555 1.00 89.00 85 LYS A CA 1
ATOM 721 C C . LYS A 1 85 ? -4.039 10.270 -11.039 1.00 89.00 85 LYS A C 1
ATOM 723 O O . LYS A 1 85 ? -3.757 9.413 -11.885 1.00 89.00 85 LYS A O 1
ATOM 728 N N . PRO A 1 86 ? -4.473 11.503 -11.364 1.00 83.31 86 PRO A N 1
ATOM 729 C CA . PRO A 1 86 ? -4.568 11.949 -12.749 1.00 83.31 86 PRO A CA 1
ATOM 730 C C . PRO A 1 86 ? -3.191 11.877 -13.415 1.00 83.31 86 PRO A C 1
ATOM 732 O O . PRO A 1 86 ? -2.172 12.195 -12.798 1.00 83.31 86 PRO A O 1
ATOM 735 N N . THR A 1 87 ? -3.153 11.428 -14.665 1.00 67.75 87 THR A N 1
ATOM 736 C CA . THR A 1 87 ? -1.951 11.498 -15.498 1.00 67.75 87 THR A CA 1
ATOM 737 C C . THR A 1 87 ? -1.873 12.900 -16.088 1.00 67.75 87 THR A C 1
ATOM 739 O O . THR A 1 87 ? -2.790 13.321 -16.784 1.00 67.75 87 THR A O 1
ATOM 742 N N . LEU A 1 88 ? -0.810 13.640 -15.770 1.00 62.19 88 LEU A N 1
ATOM 743 C CA . LEU A 1 88 ? -0.505 14.896 -16.452 1.00 62.19 88 LEU A CA 1
ATOM 744 C C . LEU A 1 88 ? 0.152 14.547 -17.788 1.00 62.19 88 LEU A C 1
ATOM 746 O O . LEU A 1 88 ? 1.261 14.008 -17.805 1.00 62.19 88 LEU A O 1
ATOM 750 N N . ASP A 1 89 ? -0.539 14.831 -18.888 1.00 52.00 89 ASP A N 1
ATOM 751 C CA . ASP A 1 89 ? 0.041 14.744 -20.223 1.00 52.00 89 ASP A CA 1
ATOM 752 C C . ASP A 1 89 ? 0.949 15.964 -20.429 1.00 52.00 89 ASP A C 1
ATOM 754 O O . ASP A 1 89 ? 0.478 17.092 -20.559 1.00 52.00 89 ASP A O 1
ATOM 758 N N . PHE A 1 90 ? 2.266 15.753 -20.429 1.00 47.75 90 PHE A N 1
ATOM 759 C CA . PHE A 1 90 ? 3.228 16.773 -20.844 1.00 47.75 90 PHE A CA 1
ATOM 760 C C . PHE A 1 90 ? 3.535 16.569 -22.331 1.00 47.75 90 PHE A C 1
ATOM 762 O O . PHE A 1 90 ? 4.003 15.501 -22.726 1.00 47.75 90 PHE A O 1
ATOM 769 N N . LYS A 1 91 ? 3.262 17.584 -23.160 1.00 45.53 91 LYS A N 1
ATOM 770 C CA . LYS A 1 91 ? 3.802 17.654 -24.523 1.00 45.53 91 LYS A CA 1
ATOM 771 C C . LYS A 1 91 ? 5.225 18.196 -24.437 1.00 45.53 91 LYS A C 1
ATOM 773 O O . LYS A 1 91 ? 5.425 19.289 -23.914 1.00 45.53 91 LYS A O 1
ATOM 778 N N . ASN A 1 92 ? 6.195 17.442 -24.941 1.00 48.41 92 ASN A N 1
ATOM 779 C CA . ASN A 1 92 ? 7.540 17.970 -25.160 1.00 48.41 92 ASN A CA 1
ATOM 780 C C . ASN A 1 92 ? 7.520 18.924 -26.375 1.00 48.41 92 ASN A C 1
ATOM 782 O O . ASN A 1 92 ? 6.623 18.825 -27.216 1.00 48.41 92 ASN A O 1
ATOM 786 N N . GLU A 1 93 ? 8.510 19.814 -26.495 1.00 54.25 93 GLU A N 1
ATOM 787 C CA . GLU A 1 93 ? 8.628 20.814 -27.580 1.00 54.25 93 GLU A CA 1
ATOM 788 C C . GLU A 1 93 ? 8.620 20.201 -29.000 1.00 54.25 93 GLU A C 1
ATOM 790 O O . GLU A 1 93 ? 8.354 20.893 -29.977 1.00 54.25 93 GLU A O 1
ATOM 795 N N . GLN A 1 94 ? 8.828 18.886 -29.119 1.00 57.34 94 GLN A N 1
ATOM 796 C CA . GLN A 1 94 ? 8.810 18.115 -30.366 1.00 57.34 94 GLN A CA 1
ATOM 797 C C . GLN A 1 94 ? 7.454 17.447 -30.695 1.00 57.34 94 GLN A C 1
ATOM 799 O O . GLN A 1 94 ? 7.398 16.596 -31.576 1.00 57.34 94 GLN A O 1
ATOM 804 N N . ASN A 1 95 ? 6.346 17.794 -30.019 1.00 52.06 95 ASN A N 1
ATOM 805 C CA . ASN A 1 95 ? 5.022 17.158 -30.211 1.00 52.06 95 ASN A CA 1
ATOM 806 C C . ASN A 1 95 ? 4.985 15.633 -29.948 1.00 52.06 95 ASN A C 1
ATOM 808 O O . ASN A 1 95 ? 4.021 14.956 -30.308 1.00 52.06 95 ASN A O 1
ATOM 812 N N . GLU A 1 96 ? 5.984 15.085 -29.256 1.00 49.47 96 GLU A N 1
ATOM 813 C CA . GLU A 1 96 ? 5.991 13.688 -28.823 1.00 49.47 96 GLU A CA 1
ATOM 814 C C . GLU A 1 96 ? 5.294 13.539 -27.463 1.00 49.47 96 GLU A C 1
ATOM 816 O O . GLU A 1 96 ? 5.647 14.197 -26.478 1.00 49.47 96 GLU A O 1
ATOM 821 N N . ILE A 1 97 ? 4.292 12.656 -27.398 1.00 49.03 97 ILE A N 1
ATOM 822 C CA . ILE A 1 97 ? 3.594 12.312 -26.153 1.00 49.03 97 ILE A CA 1
ATOM 823 C C . ILE A 1 97 ? 4.485 11.355 -25.358 1.00 49.03 97 ILE A C 1
ATOM 825 O O . ILE A 1 97 ? 4.479 10.147 -25.594 1.00 49.03 97 ILE A O 1
ATOM 829 N N . ASN A 1 98 ? 5.228 11.879 -24.384 1.00 53.16 98 ASN A N 1
ATOM 830 C CA . ASN A 1 98 ? 6.012 11.064 -23.460 1.00 53.16 98 ASN A CA 1
ATOM 831 C C . ASN A 1 98 ? 5.318 10.984 -22.093 1.00 53.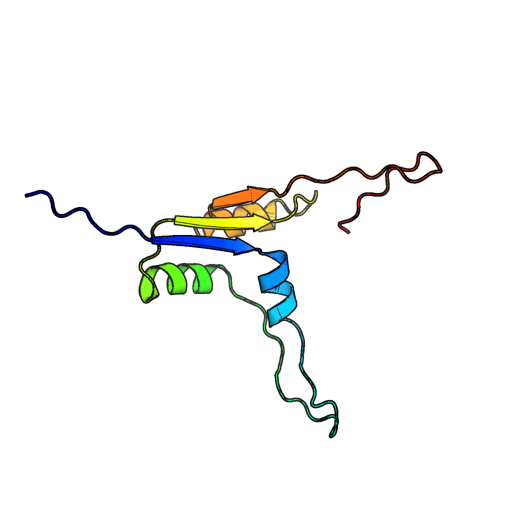16 98 ASN A C 1
ATOM 833 O O . ASN A 1 98 ? 5.373 11.900 -21.274 1.00 53.16 98 ASN A O 1
ATOM 837 N N . THR A 1 99 ? 4.661 9.855 -21.820 1.00 50.94 99 THR A N 1
ATOM 838 C CA . THR A 1 99 ? 4.002 9.595 -20.531 1.00 50.94 99 THR A CA 1
ATOM 839 C C . THR A 1 99 ? 5.053 9.360 -19.435 1.00 50.94 99 THR A C 1
ATOM 841 O O . THR A 1 99 ? 5.674 8.295 -19.377 1.00 50.94 99 THR A O 1
ATOM 844 N N . LYS A 1 100 ? 5.264 10.315 -18.516 1.00 41.19 100 LYS A N 1
ATOM 845 C CA . LYS A 1 100 ? 6.105 10.078 -17.324 1.00 41.19 100 LYS A CA 1
ATOM 846 C C . LYS A 1 100 ? 5.390 9.128 -16.354 1.00 41.19 100 LYS A C 1
ATOM 848 O O . LYS A 1 100 ? 4.552 9.537 -15.556 1.00 41.19 100 LYS A O 1
ATOM 853 N N . GLY A 1 101 ? 5.741 7.844 -16.422 1.00 50.69 101 GLY A N 1
ATOM 854 C CA . GLY A 1 101 ? 5.203 6.800 -15.542 1.00 50.69 101 GLY A CA 1
ATOM 855 C C . GLY A 1 101 ? 5.523 5.363 -15.964 1.00 50.69 101 GLY A C 1
ATOM 856 O O . GLY A 1 101 ? 4.761 4.454 -15.618 1.00 50.69 101 GLY A O 1
ATOM 857 N N . LYS A 1 102 ? 6.601 5.145 -16.729 1.00 38.12 102 LYS A N 1
ATOM 858 C CA . LYS A 1 102 ? 7.103 3.790 -16.983 1.00 38.12 102 LYS A CA 1
ATOM 859 C C . LYS A 1 102 ? 7.850 3.262 -15.769 1.00 38.12 102 LYS A C 1
ATOM 861 O O . LYS A 1 102 ? 8.672 4.012 -15.208 1.00 38.12 102 LYS A O 1
#

pLDDT: mean 85.81, std 17.13, range [38.12, 98.38]

Foldseek 3Di:
DPDPPDAAAAAEEPVCVQVVQQDFDADPPPRHTPDHHDDDDLLVVLVCCCPVVVHPAYEYEDADDPPCVVVVVVNVVSRYDYDHDDFDFDQDPVRDGDGPDD

Secondary structure (DSSP, 8-state):
-------EEEEEEHHHHHHHHSS-EE-TTT--EEE------HHHHHHHHHHHH-EEEEEEEEE--TT-HHHHHHHHHTT-EEEEEPP--PBPTTS-B--S--

Radius of gyration: 18.58 Å; chains: 1; bounding box: 59×29×54 Å